Protein AF-A0A2S9FLL3-F1 (afdb_monomer_lite)

Sequence (156 aa):
ALAMVWFWIPLAILVIGISSIPSVIGFLLAGVVFVYLMRGVDHVERVRSEAVFGMGIGVPPRRLSHYTGFQRWAHQLWLDLSSARFWKSVGHHYLRMVYDALVTGLALALLVFAFLAPAAAIAIGNSDPEAGLSFVPAPLAWVLAVAALAAAVALV

pLDDT: mean 94.03, std 5.33, range [60.53, 98.31]

Foldseek 3Di:
DVLVVLLVPLVVLVVQLVVCVVVVVSVVVSLVVSLVSLVVQLVVVVVVCCVVPVPPDDDDDADADPDDDPVRVVVSSVSLVPDPVSVVSVVVSNVVSVVVVVLLVLLVVLQCQLPVQLVVLVDQVPDDVVVVDDDDHNVVSNVSSVVSNVSSVVSD

Structure (mmCIF, N/CA/C/O backbone):
data_AF-A0A2S9FLL3-F1
#
_entry.id   AF-A0A2S9FLL3-F1
#
loop_
_atom_site.group_PDB
_atom_site.id
_atom_site.type_symbol
_atom_site.label_atom_id
_atom_site.label_alt_id
_atom_site.label_comp_id
_atom_site.label_asym_id
_atom_site.label_entity_id
_atom_site.label_seq_id
_atom_site.pdbx_PDB_ins_code
_atom_site.Cartn_x
_atom_site.Cartn_y
_atom_site.Cartn_z
_atom_site.occupancy
_atom_site.B_iso_or_equiv
_atom_site.auth_seq_id
_atom_site.auth_comp_id
_atom_site.auth_asym_id
_atom_site.auth_atom_id
_atom_site.pdbx_PDB_model_num
ATOM 1 N N . ALA A 1 1 ? -2.158 0.393 -8.327 1.00 60.53 1 ALA A N 1
ATOM 2 C CA . ALA A 1 1 ? -3.236 1.278 -7.823 1.00 60.53 1 ALA A CA 1
ATOM 3 C C . ALA A 1 1 ? -3.795 0.814 -6.475 1.00 60.53 1 ALA A C 1
ATOM 5 O O . ALA A 1 1 ? -3.783 1.604 -5.541 1.00 60.53 1 ALA A O 1
ATOM 6 N N . LEU A 1 2 ? -4.226 -0.449 -6.337 1.00 71.38 2 LEU A N 1
ATOM 7 C CA . LEU A 1 2 ? -4.855 -0.944 -5.102 1.00 71.38 2 LEU A CA 1
ATOM 8 C C . LEU A 1 2 ? -3.971 -0.779 -3.851 1.00 71.38 2 LEU A C 1
ATOM 10 O O . LEU A 1 2 ? -4.435 -0.225 -2.863 1.00 71.38 2 LEU A O 1
ATOM 14 N N . ALA A 1 3 ? -2.697 -1.185 -3.915 1.00 74.19 3 ALA A N 1
ATOM 15 C CA . ALA A 1 3 ? -1.778 -1.073 -2.778 1.00 74.19 3 ALA A CA 1
ATOM 16 C C . ALA A 1 3 ? -1.589 0.378 -2.305 1.00 74.19 3 ALA A C 1
ATOM 18 O O . ALA A 1 3 ? -1.588 0.653 -1.113 1.00 74.19 3 ALA A O 1
ATOM 19 N N . MET A 1 4 ? -1.519 1.324 -3.246 1.00 78.56 4 MET A N 1
ATOM 20 C CA . MET A 1 4 ? -1.397 2.751 -2.943 1.00 78.56 4 MET A CA 1
ATOM 21 C C . MET A 1 4 ? -2.641 3.275 -2.213 1.00 78.56 4 MET A C 1
ATOM 23 O O . MET A 1 4 ? -2.528 3.942 -1.191 1.00 78.56 4 MET A O 1
ATOM 27 N N . VAL A 1 5 ? -3.838 2.934 -2.695 1.00 86.06 5 VAL A N 1
ATOM 28 C CA . VAL A 1 5 ? -5.101 3.353 -2.066 1.00 86.06 5 VAL A CA 1
ATOM 29 C C . VAL A 1 5 ? -5.217 2.794 -0.646 1.00 86.06 5 VAL A C 1
ATOM 31 O O . VAL A 1 5 ? -5.507 3.536 0.293 1.00 86.06 5 VAL A O 1
ATOM 34 N N . TRP A 1 6 ? -4.939 1.501 -0.473 1.00 89.94 6 TRP A N 1
ATOM 35 C CA . TRP A 1 6 ? -5.048 0.835 0.824 1.00 89.94 6 TRP A CA 1
ATOM 36 C C . TRP A 1 6 ? -3.918 1.182 1.793 1.00 89.94 6 TRP A C 1
ATOM 38 O O . TRP A 1 6 ? -4.134 1.100 2.993 1.00 89.94 6 TRP A O 1
ATOM 48 N N . PHE A 1 7 ? -2.770 1.658 1.309 1.00 93.00 7 PHE A N 1
ATOM 49 C CA . PHE A 1 7 ? -1.749 2.283 2.150 1.00 93.00 7 PHE A CA 1
ATOM 50 C C . PHE A 1 7 ? -2.232 3.629 2.712 1.00 93.00 7 PHE A C 1
ATOM 52 O O . PHE A 1 7 ? -2.113 3.891 3.909 1.00 93.00 7 PHE A O 1
ATOM 59 N N . TRP A 1 8 ? -2.796 4.490 1.857 1.00 95.50 8 TRP A N 1
ATOM 60 C CA . TRP A 1 8 ? -3.134 5.861 2.246 1.00 95.50 8 TRP A CA 1
ATOM 61 C C . TRP A 1 8 ? -4.408 5.981 3.073 1.00 95.50 8 TRP A C 1
ATOM 63 O O . TRP A 1 8 ? -4.450 6.838 3.950 1.00 95.50 8 TRP A O 1
ATOM 73 N N . ILE A 1 9 ? -5.437 5.159 2.841 1.00 95.88 9 ILE A N 1
ATOM 74 C CA . ILE A 1 9 ? -6.708 5.286 3.579 1.00 95.88 9 ILE A CA 1
ATOM 75 C C . ILE A 1 9 ? -6.507 5.129 5.102 1.00 95.88 9 ILE A C 1
ATOM 77 O O . ILE A 1 9 ? -6.887 6.046 5.838 1.00 95.88 9 ILE A O 1
ATOM 81 N N . PRO A 1 10 ? -5.896 4.041 5.621 1.00 96.31 10 PRO A N 1
ATOM 82 C CA . PRO A 1 10 ? -5.675 3.899 7.056 1.00 96.31 10 PRO A CA 1
ATOM 83 C C . PRO A 1 10 ? -4.724 4.967 7.604 1.00 96.31 10 PRO A C 1
ATOM 85 O O . PRO A 1 10 ? -4.931 5.444 8.720 1.00 96.31 10 PRO A O 1
ATOM 88 N N . LEU A 1 11 ? -3.710 5.365 6.826 1.00 97.31 11 LEU A N 1
ATOM 89 C CA . LEU A 1 11 ? -2.742 6.382 7.235 1.00 97.31 11 LEU A CA 1
ATOM 90 C C . LEU A 1 11 ? -3.412 7.746 7.390 1.00 97.31 11 LEU A C 1
ATOM 92 O O . LEU A 1 11 ? -3.226 8.411 8.405 1.00 97.31 11 LEU A O 1
ATOM 96 N N . ALA A 1 12 ? -4.237 8.135 6.419 1.00 97.69 12 ALA A N 1
ATOM 97 C CA . ALA A 1 12 ? -4.992 9.377 6.453 1.00 97.69 12 ALA A CA 1
ATOM 98 C C . ALA A 1 12 ? -5.940 9.408 7.655 1.00 97.69 12 ALA A C 1
ATOM 100 O O . ALA A 1 12 ? -5.970 10.403 8.370 1.00 97.69 12 ALA A O 1
ATOM 101 N N . ILE A 1 13 ? -6.658 8.314 7.935 1.00 97.81 13 ILE A N 1
ATOM 102 C CA . ILE A 1 13 ? -7.543 8.232 9.109 1.00 97.81 13 ILE A CA 1
ATOM 103 C C . ILE A 1 13 ? -6.742 8.368 10.409 1.00 97.81 13 ILE A C 1
ATOM 105 O O . ILE A 1 13 ? -7.175 9.081 11.313 1.00 97.81 13 ILE A O 1
ATOM 109 N N . LEU A 1 14 ? -5.575 7.723 10.507 1.00 97.06 14 LEU A N 1
ATOM 110 C CA . LEU A 1 14 ? -4.710 7.830 11.682 1.00 97.06 14 LEU A CA 1
ATOM 111 C C . LEU A 1 14 ? -4.215 9.268 11.887 1.00 97.06 14 LEU A C 1
ATOM 113 O O . LEU A 1 14 ? -4.317 9.796 12.994 1.00 97.06 14 LEU A O 1
ATOM 117 N N . VAL A 1 15 ? -3.727 9.909 10.821 1.00 98.12 15 VAL A N 1
ATOM 118 C CA . VAL A 1 15 ? -3.267 11.306 10.845 1.00 98.12 15 VAL A CA 1
ATOM 119 C C . VAL A 1 15 ? -4.414 12.236 11.230 1.00 98.12 15 VAL A C 1
ATOM 121 O O . VAL A 1 15 ? -4.270 13.002 12.176 1.00 98.12 15 VAL A O 1
ATOM 124 N N . ILE A 1 16 ? -5.574 12.119 10.575 1.00 97.75 16 ILE A N 1
ATOM 125 C CA . ILE A 1 16 ? -6.778 12.900 10.895 1.00 97.75 16 ILE A CA 1
ATOM 126 C C . ILE A 1 16 ? -7.174 12.702 12.357 1.00 97.75 16 ILE A C 1
ATOM 128 O O . ILE A 1 16 ? -7.476 13.680 13.038 1.00 97.75 16 ILE A O 1
ATOM 132 N N . GLY A 1 17 ? -7.149 11.464 12.856 1.00 96.69 17 GLY A N 1
ATOM 133 C CA . GLY A 1 17 ? -7.441 11.154 14.250 1.00 96.69 17 GLY A CA 1
ATOM 134 C C . GLY A 1 17 ? -6.513 11.903 15.199 1.00 96.69 17 GLY A C 1
ATOM 135 O O . GLY A 1 17 ? -6.995 12.662 16.038 1.00 96.69 17 GLY A O 1
ATOM 136 N N . ILE A 1 18 ? -5.197 11.760 15.022 1.00 97.44 18 ILE A N 1
ATOM 137 C CA . ILE A 1 18 ? -4.187 12.439 15.849 1.00 97.44 18 ILE A CA 1
ATOM 138 C C . ILE A 1 18 ? -4.344 13.964 15.768 1.00 97.44 18 ILE A C 1
ATOM 140 O O . ILE A 1 18 ? -4.359 14.641 16.795 1.00 97.44 18 ILE A O 1
ATOM 144 N N . SER A 1 19 ? -4.528 14.518 14.570 1.00 97.94 19 SER A N 1
ATOM 145 C CA . SER A 1 19 ? -4.738 15.958 14.382 1.00 97.94 19 SER A CA 1
ATOM 146 C C . SER A 1 19 ? -6.041 16.463 15.012 1.00 97.94 19 SER A C 1
ATOM 148 O O . SER A 1 19 ? -6.126 17.628 15.391 1.00 97.94 19 SER A O 1
ATOM 150 N N . SER A 1 20 ? -7.044 15.597 15.170 1.00 97.25 20 SER A N 1
ATOM 151 C CA . SER A 1 20 ? -8.362 15.937 15.722 1.00 97.25 20 SER A CA 1
ATOM 152 C C . SER A 1 20 ? -8.476 15.720 17.235 1.00 97.25 20 SER A C 1
ATOM 154 O O . SER A 1 20 ? -9.581 15.827 17.773 1.00 97.25 20 SER A O 1
ATOM 156 N N . ILE A 1 21 ? -7.371 15.450 17.946 1.00 96.44 21 ILE A N 1
ATOM 157 C CA . ILE A 1 21 ? -7.355 15.333 19.418 1.00 96.44 21 ILE A CA 1
ATOM 158 C C . ILE A 1 21 ? -8.040 16.529 20.109 1.00 96.44 21 ILE A C 1
ATOM 160 O O . ILE A 1 21 ? -8.880 16.277 20.976 1.00 96.44 21 ILE A O 1
ATOM 164 N N . PRO A 1 22 ? -7.812 17.803 19.712 1.00 97.88 22 PRO A N 1
ATOM 165 C CA . PRO A 1 22 ? -8.484 18.944 20.342 1.00 97.88 22 PRO A CA 1
ATOM 166 C C . PRO A 1 22 ? -10.016 18.917 20.229 1.00 97.88 22 PRO A C 1
ATOM 168 O O . PRO A 1 22 ? -10.705 19.456 21.088 1.00 97.88 22 PRO A O 1
ATOM 171 N N . SER A 1 23 ? -10.564 18.279 19.188 1.00 97.38 23 SER A N 1
ATOM 172 C CA . SER A 1 23 ? -12.014 18.168 18.979 1.00 97.38 23 SER A CA 1
ATOM 173 C C . SER A 1 23 ? -12.673 17.145 19.908 1.00 97.38 23 SER A C 1
ATOM 175 O O . SER A 1 23 ? -13.886 17.219 20.107 1.00 97.38 23 SER A O 1
ATOM 177 N N . VAL A 1 24 ? -11.909 16.193 20.460 1.00 96.50 24 VAL A N 1
ATOM 178 C CA . VAL A 1 24 ? -12.380 14.996 21.181 1.00 96.50 24 VAL A CA 1
ATOM 179 C C . VAL A 1 24 ? -13.274 14.094 20.320 1.00 96.50 24 VAL A C 1
ATOM 181 O O . VAL A 1 24 ? -12.902 12.958 20.041 1.00 96.50 24 VAL A O 1
ATOM 184 N N . ILE A 1 25 ? -14.419 14.584 19.841 1.00 96.94 25 ILE A N 1
ATOM 185 C CA . ILE A 1 25 ? -15.368 13.847 18.995 1.00 96.94 25 ILE A CA 1
ATOM 186 C C . ILE A 1 25 ? -14.696 13.388 17.697 1.00 96.94 25 ILE A C 1
ATOM 188 O O . ILE A 1 25 ? -14.803 12.213 17.348 1.00 96.94 25 ILE A O 1
ATOM 192 N N . GLY A 1 26 ? -13.965 14.275 17.011 1.00 96.06 26 GLY A N 1
ATOM 193 C CA . GLY A 1 26 ? -13.245 13.921 15.784 1.00 96.06 26 GLY A CA 1
ATOM 194 C C . GLY A 1 26 ? -12.218 12.807 16.009 1.00 96.06 26 GLY A C 1
ATOM 195 O O . GLY A 1 26 ? -12.184 11.835 15.255 1.00 96.06 26 GLY A O 1
ATOM 196 N N . PHE A 1 27 ? -11.446 12.896 17.096 1.00 97.19 27 PHE A N 1
ATOM 197 C CA . PHE A 1 27 ? -10.496 11.856 17.497 1.00 97.19 27 PHE A CA 1
ATOM 198 C C . PHE A 1 27 ? -11.183 10.516 17.791 1.00 97.19 27 PHE A C 1
ATOM 200 O O . PHE A 1 27 ? -10.747 9.481 17.287 1.00 97.19 27 PHE A O 1
ATOM 207 N N . LEU A 1 28 ? -12.278 10.524 18.558 1.00 97.25 28 LEU A N 1
ATOM 208 C CA . LEU A 1 28 ? -13.014 9.305 18.898 1.00 97.25 28 LEU A CA 1
ATOM 209 C C . LEU A 1 28 ? -13.616 8.638 17.655 1.00 97.25 28 LEU A C 1
ATOM 211 O O . LEU A 1 28 ? -13.475 7.426 17.489 1.00 97.25 28 LEU A O 1
ATOM 215 N N . LEU A 1 29 ? -14.240 9.410 16.760 1.00 98.00 29 LEU A N 1
ATOM 216 C CA . LEU A 1 29 ? -14.808 8.885 15.516 1.00 98.00 29 LEU A CA 1
ATOM 217 C C . LEU A 1 29 ? -13.724 8.298 14.608 1.00 98.00 29 LEU A C 1
ATOM 219 O O . LEU A 1 29 ? -13.859 7.157 14.162 1.00 98.00 29 LEU A O 1
ATOM 223 N N . ALA A 1 30 ? -12.630 9.029 14.384 1.00 97.75 30 ALA A N 1
ATOM 224 C CA . ALA A 1 30 ? -11.503 8.538 13.595 1.00 97.75 30 ALA A CA 1
ATOM 225 C C . ALA A 1 30 ? -10.897 7.265 14.206 1.00 97.75 30 ALA A C 1
ATOM 227 O O . ALA A 1 30 ? -10.628 6.309 13.483 1.00 97.75 30 ALA A O 1
ATOM 228 N N . GLY A 1 31 ? -10.755 7.209 15.535 1.00 97.38 31 GLY A N 1
ATOM 229 C CA . GLY A 1 31 ? -10.269 6.029 16.249 1.00 97.38 31 GLY A CA 1
ATOM 230 C C . GLY A 1 31 ? -11.170 4.806 16.065 1.00 97.38 31 GLY A C 1
ATOM 231 O O . GLY A 1 31 ? -10.676 3.718 15.763 1.00 97.38 31 GLY A O 1
ATOM 232 N N . VAL A 1 32 ? -12.492 4.970 16.178 1.00 98.25 32 VAL A N 1
ATOM 233 C CA . VAL A 1 32 ? -13.458 3.886 15.927 1.00 98.25 32 VAL A CA 1
ATOM 234 C C . VAL A 1 32 ? -13.336 3.384 14.489 1.00 98.25 32 VAL A C 1
ATOM 236 O O . VAL A 1 32 ? -13.185 2.178 14.274 1.00 98.25 32 VAL A O 1
ATOM 239 N N . VAL A 1 33 ? -13.352 4.295 13.511 1.00 98.31 33 VAL A N 1
ATOM 240 C CA . VAL A 1 33 ? -13.229 3.951 12.086 1.00 98.31 33 VAL A CA 1
ATOM 241 C C . VAL A 1 33 ? -11.912 3.226 11.817 1.00 98.31 33 VAL A C 1
ATOM 243 O O . VAL A 1 33 ? -11.923 2.170 11.188 1.00 98.31 33 VAL A O 1
ATOM 246 N N . PHE A 1 34 ? -10.798 3.730 12.349 1.00 98.00 34 PHE A N 1
ATOM 247 C CA . PHE A 1 34 ? -9.479 3.117 12.204 1.00 98.00 34 PHE A CA 1
ATOM 248 C C . PHE A 1 34 ? -9.448 1.684 12.746 1.00 98.00 34 PHE A C 1
ATOM 250 O O . PHE A 1 34 ? -8.989 0.769 12.062 1.00 98.00 34 PHE A O 1
ATOM 257 N N . VAL A 1 35 ? -9.981 1.457 13.951 1.00 97.75 35 VAL A N 1
ATOM 258 C CA . VAL A 1 35 ? -10.003 0.118 14.557 1.00 97.75 35 VAL A CA 1
ATOM 259 C C . VAL A 1 35 ? -10.821 -0.859 13.713 1.00 97.75 35 VAL A C 1
ATOM 261 O O . VAL A 1 35 ? -10.376 -1.986 13.483 1.00 97.75 35 VAL A O 1
ATOM 264 N N . TYR A 1 36 ? -12.000 -0.461 13.233 1.00 97.94 36 TYR A N 1
ATOM 265 C CA . TYR A 1 36 ? -12.824 -1.336 12.395 1.00 97.94 36 TYR A CA 1
ATOM 266 C C . TYR A 1 36 ? -12.210 -1.586 11.019 1.00 97.94 36 TYR A C 1
ATOM 268 O O . TYR A 1 36 ? -12.222 -2.730 10.562 1.00 97.94 36 TYR A O 1
ATOM 276 N N . LEU A 1 37 ? -11.624 -0.559 10.402 1.00 97.50 37 LEU A N 1
ATOM 277 C CA . LEU A 1 37 ? -10.903 -0.679 9.141 1.00 97.50 37 LEU A CA 1
ATOM 278 C C . LEU A 1 37 ? -9.777 -1.709 9.254 1.00 97.50 37 LEU A C 1
ATOM 280 O O . LEU A 1 37 ? -9.739 -2.664 8.481 1.00 97.50 37 LEU A O 1
ATOM 284 N N . MET A 1 38 ? -8.911 -1.571 10.259 1.00 97.12 38 MET A N 1
ATOM 285 C CA . MET A 1 38 ? -7.765 -2.467 10.421 1.00 97.12 38 MET A CA 1
ATOM 286 C C . MET A 1 38 ? -8.171 -3.892 10.808 1.00 97.12 38 MET A C 1
ATOM 288 O O . MET A 1 38 ? -7.527 -4.847 10.384 1.00 97.12 38 MET A O 1
ATOM 292 N N . ARG A 1 39 ? -9.285 -4.075 11.530 1.00 94.88 39 ARG A N 1
ATOM 293 C CA . ARG A 1 39 ? -9.872 -5.414 11.728 1.00 94.88 39 ARG A CA 1
ATOM 294 C C . ARG A 1 39 ? -10.404 -6.018 10.429 1.00 94.88 39 ARG A C 1
ATOM 296 O O . ARG A 1 39 ? -10.272 -7.223 10.230 1.00 94.88 39 ARG A O 1
ATOM 303 N N . GLY A 1 40 ? -11.026 -5.207 9.574 1.00 94.81 40 GLY A N 1
ATOM 304 C CA . GLY A 1 40 ? -11.490 -5.641 8.258 1.00 94.81 40 GLY A CA 1
ATOM 305 C C . GLY A 1 40 ? -10.324 -6.088 7.379 1.00 94.81 40 GLY A C 1
ATOM 306 O O . GLY A 1 40 ? -10.375 -7.170 6.800 1.00 94.81 40 GLY A O 1
ATOM 307 N N . VAL A 1 41 ? -9.244 -5.302 7.361 1.00 94.44 41 VAL A N 1
ATOM 308 C CA . VAL A 1 41 ? -7.987 -5.645 6.682 1.00 94.44 41 VAL A CA 1
ATOM 309 C C . VAL A 1 41 ? -7.424 -6.975 7.194 1.00 94.44 41 VAL A C 1
ATOM 311 O O . VAL A 1 41 ? -7.213 -7.875 6.386 1.00 94.44 41 VAL A O 1
ATOM 314 N N . ASP A 1 42 ? -7.267 -7.142 8.514 1.00 93.50 42 ASP A N 1
ATOM 315 C CA . ASP A 1 42 ? -6.787 -8.394 9.133 1.00 93.50 42 ASP A CA 1
ATOM 316 C C . ASP A 1 42 ? -7.620 -9.603 8.685 1.00 93.50 42 ASP A C 1
ATOM 318 O O . ASP A 1 42 ? -7.096 -10.656 8.317 1.00 93.50 42 ASP A O 1
ATOM 322 N N . HIS A 1 43 ? -8.944 -9.437 8.675 1.00 92.19 43 HIS A N 1
ATOM 323 C CA . HIS A 1 43 ? -9.867 -10.484 8.269 1.00 92.19 43 HIS A CA 1
ATOM 324 C C . HIS A 1 43 ? -9.693 -10.864 6.794 1.00 92.19 43 HIS A C 1
ATOM 326 O O . HIS A 1 43 ? -9.527 -12.045 6.487 1.00 92.19 43 HIS A O 1
ATOM 332 N N . VAL A 1 44 ? -9.688 -9.881 5.891 1.00 92.19 44 VAL A N 1
ATOM 333 C CA . VAL A 1 44 ? -9.532 -10.109 4.446 1.00 92.19 44 VAL A CA 1
ATOM 334 C C . VAL A 1 44 ? -8.170 -10.724 4.131 1.00 92.19 44 VAL A C 1
ATOM 336 O O . VAL A 1 44 ? -8.088 -11.665 3.340 1.00 92.19 44 VAL A O 1
ATOM 339 N N . GLU A 1 45 ? -7.096 -10.239 4.756 1.00 90.44 45 GLU A N 1
ATOM 340 C CA . GLU A 1 45 ? -5.753 -10.781 4.544 1.00 90.44 45 GLU A CA 1
ATOM 341 C C . GLU A 1 45 ? -5.647 -12.230 5.005 1.00 90.44 45 GLU A C 1
ATOM 343 O O . GLU A 1 45 ? -5.057 -13.051 4.296 1.00 90.44 45 GLU A O 1
ATOM 348 N N . ARG A 1 46 ? -6.280 -12.576 6.128 1.00 89.94 46 ARG A N 1
ATOM 349 C CA . ARG A 1 46 ? -6.318 -13.953 6.615 1.00 89.94 46 ARG A CA 1
ATOM 350 C C . ARG A 1 46 ? -7.151 -14.859 5.715 1.00 89.94 46 ARG A C 1
ATOM 352 O O . ARG A 1 46 ? -6.670 -15.931 5.370 1.00 89.94 46 ARG A O 1
ATOM 359 N N . VAL A 1 47 ? -8.349 -14.439 5.300 1.00 91.44 47 VAL A N 1
ATOM 360 C CA . VAL A 1 47 ? -9.198 -15.224 4.383 1.00 91.44 47 VAL A CA 1
ATOM 361 C C . VAL A 1 47 ? -8.478 -15.475 3.064 1.00 91.44 47 VAL A C 1
ATOM 363 O O . VAL A 1 47 ? -8.465 -16.603 2.583 1.00 91.44 47 VAL A O 1
ATOM 366 N N . ARG A 1 48 ? -7.820 -14.454 2.503 1.00 88.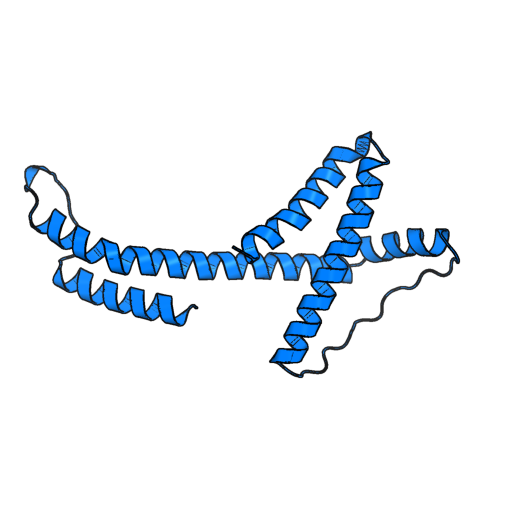25 48 ARG A N 1
ATOM 367 C CA . ARG A 1 48 ? -7.045 -14.622 1.270 1.00 88.25 48 ARG A CA 1
ATOM 368 C C . ARG A 1 48 ? -5.868 -15.573 1.475 1.00 88.25 48 ARG A C 1
ATOM 370 O O . ARG A 1 48 ? -5.626 -16.421 0.629 1.00 88.25 48 ARG A O 1
ATOM 377 N N . SER A 1 49 ? -5.145 -15.438 2.584 1.00 88.25 49 SER A N 1
ATOM 378 C CA . SER A 1 49 ? -4.018 -16.327 2.894 1.00 88.25 49 SER A CA 1
ATOM 379 C C . SER A 1 49 ? -4.482 -17.773 3.060 1.00 88.25 49 SER A C 1
ATOM 381 O O . SER A 1 49 ? -3.854 -18.681 2.533 1.00 88.25 49 SER A O 1
ATOM 383 N N . GLU A 1 50 ? -5.614 -17.990 3.723 1.00 90.81 50 GLU A N 1
ATOM 384 C CA . GLU A 1 50 ? -6.202 -19.318 3.877 1.00 90.81 50 GLU A CA 1
ATOM 385 C C . GLU A 1 50 ? -6.664 -19.895 2.533 1.00 90.81 50 GLU A C 1
ATOM 387 O O . GLU A 1 50 ? -6.380 -21.048 2.239 1.00 90.81 50 GLU A O 1
ATOM 392 N N . ALA A 1 51 ? -7.297 -19.086 1.679 1.00 91.50 51 ALA A N 1
ATOM 393 C CA . ALA A 1 51 ? -7.736 -19.520 0.353 1.00 91.50 51 ALA A CA 1
ATOM 394 C C . ALA A 1 51 ? -6.570 -19.922 -0.569 1.00 91.50 51 ALA A C 1
ATOM 396 O O . ALA A 1 51 ? -6.748 -20.769 -1.438 1.00 91.50 51 ALA A O 1
ATOM 397 N N . VAL A 1 52 ? -5.392 -19.315 -0.391 1.00 91.06 52 VAL A N 1
ATOM 398 C CA . VAL A 1 52 ? -4.197 -19.612 -1.197 1.00 91.06 52 VAL A CA 1
ATOM 399 C C . VAL A 1 52 ? -3.395 -20.778 -0.620 1.00 91.06 52 VAL A C 1
ATOM 401 O O . VAL A 1 52 ? -2.933 -21.628 -1.374 1.00 91.06 52 VAL A O 1
ATOM 404 N N . PHE A 1 53 ? -3.203 -20.817 0.700 1.00 89.12 53 PHE A N 1
ATOM 405 C CA . PHE A 1 53 ? -2.249 -21.731 1.331 1.00 89.12 53 PHE A CA 1
ATOM 406 C C . PHE A 1 53 ? -2.893 -22.883 2.120 1.00 89.12 53 PHE A C 1
ATOM 408 O O . PHE A 1 53 ? -2.207 -23.860 2.401 1.00 89.12 53 PHE A O 1
ATOM 415 N N . GLY A 1 54 ? -4.172 -22.788 2.506 1.00 90.31 54 GLY A N 1
ATOM 416 C CA . GLY A 1 54 ? -4.907 -23.856 3.204 1.00 90.31 54 GLY A CA 1
ATOM 417 C C . GLY A 1 54 ? -4.297 -24.310 4.538 1.00 90.31 54 GLY A C 1
ATOM 418 O O . GLY A 1 54 ? -4.410 -25.477 4.904 1.00 90.31 54 GLY A O 1
ATOM 419 N N . MET A 1 55 ? -3.584 -23.422 5.239 1.00 86.69 55 MET A N 1
ATOM 420 C CA . MET A 1 55 ? -2.753 -23.773 6.400 1.00 86.69 55 MET A CA 1
ATOM 421 C C . MET A 1 55 ? -3.516 -23.840 7.731 1.00 86.69 55 MET A C 1
ATOM 423 O O . MET A 1 55 ? -2.903 -24.114 8.764 1.00 86.69 55 MET A O 1
ATOM 427 N N . GLY A 1 56 ? -4.819 -23.551 7.755 1.00 86.06 56 GLY A N 1
ATOM 428 C CA . GLY A 1 56 ? -5.604 -23.500 8.985 1.00 86.06 56 GLY A CA 1
ATOM 429 C C . GLY A 1 56 ? -5.073 -22.451 9.962 1.00 86.06 56 GLY A C 1
ATOM 430 O O . GLY A 1 56 ? -4.886 -22.741 11.146 1.00 86.06 56 GLY A O 1
ATOM 431 N N . ILE A 1 57 ? -4.793 -21.233 9.481 1.00 80.56 57 ILE A N 1
ATOM 432 C CA . ILE A 1 57 ? -4.090 -20.203 10.26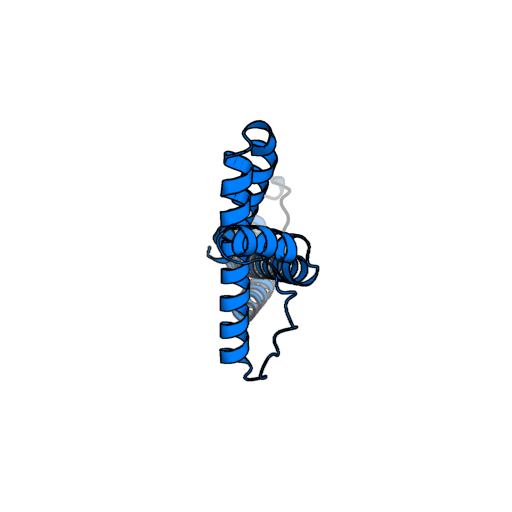0 1.00 80.56 57 ILE A CA 1
ATOM 433 C C . ILE A 1 57 ? -4.895 -19.871 11.526 1.00 80.56 57 ILE A C 1
ATOM 435 O O . ILE A 1 57 ? -5.953 -19.229 11.466 1.00 80.56 57 ILE A O 1
ATOM 439 N N . GLY A 1 58 ? -4.382 -20.293 12.684 1.00 82.12 58 GLY A N 1
ATOM 440 C CA . GLY A 1 58 ? -5.012 -20.087 13.986 1.00 82.12 58 GLY A CA 1
ATOM 441 C C . GLY A 1 58 ? -5.137 -18.608 14.361 1.00 82.12 58 GLY A C 1
ATOM 442 O O . GLY A 1 58 ? -4.261 -17.794 14.067 1.00 82.12 58 GLY A O 1
ATOM 443 N N . VAL A 1 59 ? -6.232 -18.246 15.036 1.00 83.31 59 VAL A N 1
ATOM 444 C CA . VAL A 1 59 ? -6.438 -16.888 15.560 1.00 83.31 59 VAL A CA 1
ATOM 445 C C . VAL A 1 59 ? -5.941 -16.828 16.997 1.00 83.31 59 VAL A C 1
ATOM 447 O O . VAL A 1 59 ? -6.523 -17.501 17.849 1.00 83.31 59 VAL A O 1
ATOM 450 N N . PRO A 1 60 ? -4.938 -15.992 17.317 1.00 83.62 60 PRO A N 1
ATOM 451 C CA . PRO A 1 60 ? -4.525 -15.812 18.699 1.00 83.62 60 PRO A CA 1
ATOM 452 C C . PRO A 1 60 ? -5.706 -15.318 19.547 1.00 83.62 60 PRO A C 1
ATOM 454 O O . PRO A 1 60 ? -6.428 -14.414 19.104 1.00 83.62 60 PRO A O 1
ATOM 457 N N . PRO A 1 61 ? -5.918 -15.858 20.756 1.00 87.19 61 PRO A N 1
ATOM 458 C CA . PRO A 1 61 ? -7.042 -15.468 21.594 1.00 87.19 61 PRO A CA 1
ATOM 459 C C . PRO A 1 61 ? -7.010 -13.963 21.881 1.00 87.19 61 PRO A C 1
ATOM 461 O O . PRO A 1 61 ? -5.961 -13.356 22.106 1.00 87.19 61 PRO A O 1
ATOM 464 N N . ARG A 1 62 ? -8.186 -13.340 21.829 1.00 90.62 62 ARG A N 1
ATOM 465 C CA . ARG A 1 62 ? -8.378 -11.907 22.072 1.00 90.62 62 ARG A CA 1
ATOM 466 C C . ARG A 1 62 ? -8.807 -11.701 23.518 1.00 90.62 62 ARG A C 1
ATOM 468 O O . ARG A 1 62 ? -9.629 -12.460 24.024 1.00 90.62 62 ARG A O 1
ATOM 475 N N . ARG A 1 63 ? -8.295 -10.656 24.173 1.00 93.12 63 ARG A N 1
ATOM 476 C CA . ARG A 1 63 ? -8.778 -10.267 25.506 1.00 93.12 63 ARG A CA 1
ATOM 477 C C . ARG A 1 63 ? -10.212 -9.765 25.385 1.00 93.12 63 ARG A C 1
ATOM 479 O O . ARG A 1 63 ? -10.484 -8.901 24.553 1.00 93.12 63 ARG A O 1
ATOM 486 N N . LEU A 1 64 ? -11.110 -10.296 26.206 1.00 95.81 64 LEU A N 1
ATOM 487 C CA . LEU A 1 64 ? -12.520 -9.924 26.195 1.00 95.81 64 LEU A CA 1
ATOM 488 C C . LEU A 1 64 ? -12.843 -9.020 27.382 1.00 95.81 64 LEU A C 1
ATOM 490 O O . LEU A 1 64 ? -12.417 -9.273 28.507 1.00 95.81 64 LEU A O 1
ATOM 494 N N . SER A 1 65 ? -13.609 -7.963 27.125 1.00 96.94 65 SER A N 1
ATOM 495 C CA . SER A 1 65 ? -14.137 -7.092 28.174 1.00 96.94 65 SER A CA 1
ATOM 496 C C . SER A 1 65 ? -15.164 -7.828 29.044 1.00 96.94 65 SER A C 1
ATOM 498 O O . SER A 1 65 ? -16.060 -8.479 28.507 1.00 96.94 65 SER A O 1
ATOM 500 N N . HIS A 1 66 ? -15.072 -7.644 30.367 1.00 96.81 66 HIS A N 1
ATOM 501 C CA . HIS A 1 66 ? -16.025 -8.160 31.361 1.00 96.81 66 HIS A CA 1
ATOM 502 C C . HIS A 1 66 ? -17.304 -7.312 31.487 1.00 96.81 66 HIS A C 1
ATOM 504 O O . HIS A 1 66 ? -18.317 -7.806 31.969 1.00 96.81 66 HIS A O 1
ATOM 510 N N . TYR A 1 67 ? -17.280 -6.047 31.045 1.00 97.62 67 TYR A N 1
ATOM 511 C CA . TYR A 1 67 ? -18.468 -5.184 31.012 1.00 97.62 67 TYR A CA 1
ATOM 512 C C . TYR A 1 67 ? -19.546 -5.692 30.038 1.00 97.62 67 TYR A C 1
ATOM 514 O O . TYR A 1 67 ? -19.284 -6.553 29.197 1.00 97.62 67 TYR A O 1
ATOM 522 N N . THR A 1 68 ? -20.742 -5.097 30.087 1.00 97.12 68 THR A N 1
ATOM 523 C CA . THR A 1 68 ? -21.874 -5.367 29.177 1.00 97.12 68 THR A CA 1
ATOM 524 C C . THR A 1 68 ? -22.300 -4.106 28.399 1.00 97.12 68 THR A C 1
ATOM 526 O O . THR A 1 68 ? -21.796 -3.008 28.641 1.00 97.12 68 THR A O 1
ATOM 529 N N . GLY A 1 69 ? -23.166 -4.261 27.389 1.00 96.69 69 GLY A N 1
ATOM 530 C CA . GLY A 1 69 ? -23.736 -3.144 26.619 1.00 96.69 69 GLY A CA 1
ATOM 531 C C . GLY A 1 69 ? -22.711 -2.247 25.905 1.00 96.69 69 GLY A C 1
ATOM 532 O O . GLY A 1 69 ? -21.689 -2.715 25.398 1.00 96.69 69 GLY A O 1
ATOM 533 N N . PHE A 1 70 ? -22.988 -0.940 25.866 1.00 97.25 70 PHE A N 1
ATOM 534 C CA . PHE A 1 70 ? -22.121 0.056 25.224 1.00 97.25 70 PHE A CA 1
ATOM 535 C C . PHE A 1 70 ? -20.753 0.183 25.910 1.00 97.25 70 PHE A C 1
ATOM 537 O O . PHE A 1 70 ? -19.728 0.309 25.241 1.00 97.25 70 PHE A O 1
ATOM 544 N N . GLN A 1 71 ? -20.709 0.060 27.240 1.00 97.38 71 GLN A N 1
ATOM 545 C CA . GLN A 1 71 ? -19.456 0.075 27.994 1.00 97.38 71 GLN A CA 1
ATOM 546 C C . GLN A 1 71 ? -18.545 -1.087 27.582 1.00 97.38 71 GLN A C 1
ATOM 548 O O . GLN A 1 71 ? -17.345 -0.888 27.393 1.00 97.38 71 GLN A O 1
ATOM 553 N N . ARG A 1 72 ? -19.110 -2.288 27.368 1.00 97.50 72 ARG A N 1
ATOM 554 C CA . ARG A 1 72 ? -18.363 -3.427 26.810 1.00 97.50 72 ARG A CA 1
ATOM 555 C C . ARG A 1 72 ? -17.759 -3.089 25.466 1.00 97.50 72 ARG A C 1
ATOM 557 O O . ARG A 1 72 ? -16.599 -3.405 25.243 1.00 97.50 72 ARG A O 1
ATOM 564 N N . TRP A 1 73 ? -18.545 -2.492 24.575 1.00 97.62 73 TRP A N 1
ATOM 565 C CA . TRP A 1 73 ? -18.091 -2.139 23.236 1.00 97.62 73 TRP A CA 1
ATOM 566 C C . TRP A 1 73 ? -16.921 -1.149 23.285 1.00 97.62 73 TRP A C 1
ATOM 568 O O . TRP A 1 73 ? -15.871 -1.427 22.703 1.00 97.62 73 TRP A O 1
ATOM 578 N N . ALA A 1 74 ? -17.059 -0.062 24.047 1.00 97.56 74 ALA A N 1
ATOM 579 C CA . ALA A 1 74 ? -16.020 0.954 24.185 1.00 97.56 74 ALA A CA 1
ATOM 580 C C . ALA A 1 74 ? -14.747 0.388 24.839 1.00 97.56 74 ALA A C 1
ATOM 582 O O . ALA A 1 74 ? -13.647 0.536 24.305 1.00 97.56 74 ALA A O 1
ATOM 583 N N . HIS A 1 75 ? -14.890 -0.340 25.950 1.00 97.81 75 HIS A N 1
ATOM 584 C CA . HIS A 1 75 ? -13.756 -0.975 26.619 1.00 97.81 75 HIS A CA 1
ATOM 585 C C . HIS A 1 75 ? -13.093 -2.040 25.736 1.00 97.81 75 HIS A C 1
ATOM 587 O O . HIS A 1 75 ? -11.875 -2.186 25.738 1.00 97.81 75 HIS A O 1
ATOM 593 N N . GLN A 1 76 ? -13.867 -2.758 24.922 1.00 97.88 76 GLN A N 1
ATOM 594 C CA . GLN A 1 76 ? -13.315 -3.726 23.987 1.00 97.88 76 GLN A CA 1
ATOM 595 C C . GLN A 1 76 ? -12.495 -3.053 22.877 1.00 97.88 76 GLN A C 1
ATOM 597 O O . GLN A 1 76 ? -11.432 -3.566 22.537 1.00 97.88 76 GLN A O 1
ATOM 602 N N . LEU A 1 77 ? -12.953 -1.923 22.326 1.00 97.25 77 LEU A N 1
ATOM 603 C CA . LEU A 1 77 ? -12.161 -1.136 21.371 1.00 97.25 77 LEU A CA 1
ATOM 604 C C . LEU A 1 77 ? -10.830 -0.697 21.987 1.00 97.25 77 LEU A C 1
ATOM 606 O O . LEU A 1 77 ? -9.791 -0.852 21.346 1.00 97.25 77 LEU A O 1
ATOM 610 N N . TRP A 1 78 ? -10.859 -0.236 23.239 1.00 97.00 78 TRP A N 1
ATOM 611 C CA . TRP A 1 78 ? -9.654 0.117 23.986 1.00 97.00 78 TRP A CA 1
ATOM 612 C C . TRP A 1 78 ? -8.696 -1.073 24.137 1.00 97.00 78 TRP A C 1
ATOM 614 O O . TRP A 1 78 ? -7.525 -0.969 23.777 1.00 97.00 78 TRP A O 1
ATOM 624 N N . LEU A 1 79 ? -9.197 -2.234 24.577 1.00 97.19 79 LEU A N 1
ATOM 625 C CA . LEU A 1 79 ? -8.385 -3.447 24.733 1.00 97.19 79 LEU A CA 1
ATOM 626 C C . LEU A 1 79 ? -7.690 -3.875 23.437 1.00 97.19 79 LEU A C 1
ATOM 628 O O . LEU A 1 79 ? -6.565 -4.372 23.490 1.00 97.19 79 LEU A O 1
ATOM 632 N N . ASP A 1 80 ? -8.340 -3.703 22.287 1.00 95.69 80 ASP A N 1
ATOM 633 C CA . ASP A 1 80 ? -7.730 -4.068 21.009 1.00 95.69 80 ASP A CA 1
ATOM 634 C C . ASP A 1 80 ? -6.717 -3.046 20.540 1.00 95.69 80 ASP A C 1
ATOM 636 O O . ASP A 1 80 ? -5.629 -3.444 20.127 1.00 95.69 80 ASP A O 1
ATOM 640 N N . LEU A 1 81 ? -7.044 -1.756 20.642 1.00 96.00 81 LEU A N 1
ATOM 641 C CA . LEU A 1 81 ? -6.128 -0.680 20.284 1.00 96.00 81 LEU A CA 1
ATOM 642 C C . LEU A 1 81 ? -4.843 -0.747 21.122 1.00 96.00 81 LEU A C 1
ATOM 644 O O . LEU A 1 81 ? -3.761 -0.494 20.607 1.00 96.00 81 LEU A O 1
ATOM 648 N N . SER A 1 82 ? -4.930 -1.156 22.389 1.00 96.38 82 SER A N 1
ATOM 649 C CA . SER A 1 82 ? -3.764 -1.363 23.257 1.00 96.38 82 SER A CA 1
ATOM 650 C C . SER A 1 82 ? -3.089 -2.734 23.087 1.00 96.38 82 SER A C 1
ATOM 652 O O . SER A 1 82 ? -2.157 -3.057 23.825 1.00 96.38 82 SER A O 1
ATOM 654 N N . SER A 1 83 ? -3.542 -3.584 22.159 1.00 95.44 83 SER A N 1
ATOM 655 C CA . SER A 1 83 ? -3.003 -4.938 21.995 1.00 95.44 83 SER A CA 1
ATOM 656 C C . SER A 1 83 ? -1.859 -5.000 20.981 1.00 95.44 83 SER A C 1
ATOM 658 O O . SER A 1 83 ? -1.951 -4.483 19.868 1.00 95.44 83 SER A O 1
ATOM 660 N N . ALA A 1 84 ? -0.806 -5.753 21.314 1.00 94.00 84 ALA A N 1
ATOM 661 C CA . ALA A 1 84 ? 0.273 -6.055 20.371 1.00 94.00 84 ALA A CA 1
ATOM 662 C C . ALA A 1 84 ? -0.235 -6.792 19.118 1.00 94.00 84 ALA A C 1
ATOM 664 O O . ALA A 1 84 ? 0.299 -6.609 18.030 1.00 94.00 84 ALA A O 1
ATOM 665 N N . ARG A 1 85 ? -1.297 -7.602 19.254 1.00 92.38 85 ARG A N 1
ATOM 666 C CA . ARG A 1 85 ? -1.929 -8.306 18.131 1.00 92.38 85 ARG A CA 1
ATOM 667 C C . ARG A 1 85 ? -2.454 -7.328 17.077 1.00 92.38 85 ARG A C 1
ATOM 669 O O . ARG A 1 85 ? -2.219 -7.549 15.893 1.00 92.38 85 ARG A O 1
ATOM 676 N N . PHE A 1 86 ? -3.150 -6.274 17.501 1.00 94.56 86 PHE A N 1
ATOM 677 C CA . PHE A 1 86 ? -3.686 -5.263 16.592 1.00 94.56 86 PHE A CA 1
ATOM 678 C C . PHE A 1 86 ? -2.559 -4.539 15.851 1.00 94.56 86 PHE A C 1
ATOM 680 O O . PHE A 1 86 ? -2.548 -4.525 14.624 1.00 94.56 86 PHE A O 1
ATOM 687 N N . TRP A 1 87 ? -1.548 -4.044 16.570 1.00 96.00 87 TRP A N 1
ATOM 688 C CA . TRP A 1 87 ? -0.417 -3.347 15.946 1.00 96.00 87 TRP A CA 1
ATOM 689 C C . TRP A 1 87 ? 0.461 -4.248 15.079 1.00 96.00 87 TRP A C 1
ATOM 691 O O . TRP A 1 87 ? 0.975 -3.791 14.061 1.00 96.00 87 TRP A O 1
ATOM 701 N N . LYS A 1 88 ? 0.578 -5.541 15.407 1.00 94.06 88 LYS A N 1
ATOM 702 C CA . LYS A 1 88 ? 1.199 -6.524 14.512 1.00 94.06 88 LYS A CA 1
ATOM 703 C C . LYS A 1 88 ? 0.452 -6.593 13.179 1.00 94.06 88 LYS A C 1
ATOM 705 O O . LYS A 1 88 ? 1.107 -6.574 12.142 1.00 94.06 88 LYS A O 1
ATOM 710 N N . SER A 1 89 ? -0.879 -6.673 13.209 1.00 93.25 89 SER A N 1
ATOM 711 C CA . SER A 1 89 ? -1.712 -6.705 11.998 1.00 93.25 89 SER A CA 1
ATOM 712 C C . SER A 1 89 ? -1.545 -5.424 11.175 1.00 93.25 89 SER A C 1
ATOM 714 O O . SER A 1 89 ? -1.256 -5.488 9.982 1.00 93.25 89 SER A O 1
ATOM 716 N N . VAL A 1 90 ? -1.571 -4.260 11.835 1.00 96.38 90 VAL A N 1
ATOM 717 C CA . VAL A 1 90 ? -1.284 -2.968 11.192 1.00 96.38 90 VAL A CA 1
ATOM 718 C C . VAL A 1 90 ? 0.090 -2.965 10.523 1.00 96.38 90 VAL A C 1
ATOM 720 O O . VAL A 1 90 ? 0.205 -2.609 9.353 1.00 96.38 90 VAL A O 1
ATOM 723 N N . GLY A 1 91 ? 1.128 -3.412 11.230 1.00 96.19 91 GLY A N 1
ATOM 724 C CA . GLY A 1 91 ? 2.479 -3.502 10.683 1.00 96.19 91 GLY A CA 1
ATOM 725 C C . GLY A 1 91 ? 2.583 -4.447 9.484 1.00 96.19 91 GLY A C 1
ATOM 726 O O . GLY A 1 91 ? 3.224 -4.095 8.499 1.00 96.19 91 GLY A O 1
ATOM 727 N N . HIS A 1 92 ? 1.925 -5.612 9.529 1.00 94.00 92 HIS A N 1
ATOM 728 C CA . HIS A 1 92 ? 1.911 -6.557 8.403 1.00 94.00 92 HIS A CA 1
ATOM 729 C C . HIS A 1 92 ? 1.236 -5.956 7.175 1.00 94.00 92 HIS A C 1
ATOM 731 O O . HIS A 1 92 ? 1.772 -6.081 6.074 1.00 94.00 92 HIS A O 1
ATOM 737 N N . HIS A 1 93 ? 0.117 -5.257 7.369 1.00 94.94 93 HIS A N 1
ATOM 738 C CA . HIS A 1 93 ? -0.564 -4.568 6.285 1.00 94.94 93 HIS A CA 1
ATOM 739 C C . HIS A 1 93 ? 0.364 -3.562 5.593 1.00 94.94 93 HIS A C 1
ATOM 741 O O . HIS A 1 93 ? 0.563 -3.635 4.381 1.00 94.94 93 HIS A O 1
ATOM 747 N N . TYR A 1 94 ? 1.003 -2.669 6.355 1.00 95.56 94 TYR A N 1
ATOM 748 C CA . TYR A 1 94 ? 1.907 -1.668 5.782 1.00 95.56 94 TYR A CA 1
ATOM 749 C C . TYR A 1 94 ? 3.158 -2.276 5.156 1.00 95.56 94 TYR A C 1
ATOM 751 O O . TYR A 1 94 ? 3.546 -1.858 4.068 1.00 95.56 94 TYR A O 1
ATOM 759 N N . LEU A 1 95 ? 3.766 -3.280 5.794 1.00 95.00 95 LEU A N 1
ATOM 760 C CA . LEU A 1 95 ? 4.921 -3.982 5.235 1.00 95.00 95 LEU A CA 1
ATOM 761 C C . LEU A 1 95 ? 4.577 -4.581 3.870 1.00 95.00 95 LEU A C 1
ATOM 763 O O . LEU A 1 95 ? 5.340 -4.441 2.916 1.00 95.00 95 LEU A O 1
ATOM 767 N N . ARG A 1 96 ? 3.399 -5.197 3.771 1.00 92.88 96 ARG A N 1
ATOM 768 C CA . ARG A 1 96 ? 2.916 -5.780 2.529 1.00 92.88 96 ARG A CA 1
ATOM 769 C C . ARG A 1 96 ? 2.622 -4.727 1.466 1.00 92.88 96 ARG A C 1
ATOM 771 O O . ARG A 1 96 ? 3.067 -4.889 0.339 1.00 92.88 96 ARG A O 1
ATOM 778 N N . MET A 1 97 ? 1.940 -3.635 1.813 1.00 93.12 97 MET A N 1
ATOM 779 C CA . MET A 1 97 ? 1.674 -2.554 0.855 1.00 93.12 97 MET A CA 1
ATOM 780 C C . MET A 1 97 ? 2.972 -1.922 0.326 1.00 93.12 97 MET A C 1
ATOM 782 O O . MET A 1 97 ? 3.068 -1.641 -0.867 1.00 93.12 97 MET A O 1
ATOM 786 N N . VAL A 1 98 ? 3.977 -1.722 1.189 1.00 93.56 98 VAL A N 1
ATOM 787 C CA . VAL A 1 98 ? 5.296 -1.200 0.790 1.00 93.56 98 VAL A CA 1
ATOM 788 C C . VAL A 1 98 ? 6.019 -2.188 -0.119 1.00 93.56 98 VAL A C 1
ATOM 790 O O . VAL A 1 98 ? 6.537 -1.783 -1.155 1.00 93.56 98 VAL A O 1
ATOM 793 N N . TYR A 1 99 ? 6.025 -3.474 0.234 1.00 92.88 99 TYR A N 1
ATOM 794 C CA . TYR A 1 99 ? 6.616 -4.516 -0.602 1.00 92.88 99 TYR A CA 1
ATOM 795 C C . TYR A 1 99 ? 5.965 -4.557 -1.992 1.00 92.88 99 TYR A C 1
ATOM 797 O O . TYR A 1 99 ? 6.667 -4.454 -2.997 1.00 92.88 99 TYR A O 1
ATOM 805 N N . ASP A 1 100 ? 4.631 -4.604 -2.051 1.00 91.12 100 ASP A N 1
ATOM 806 C CA . ASP A 1 100 ? 3.875 -4.621 -3.307 1.00 91.12 100 ASP A CA 1
ATOM 807 C C . ASP A 1 100 ? 4.186 -3.370 -4.155 1.00 91.12 100 ASP A C 1
ATOM 809 O O . ASP A 1 100 ? 4.361 -3.461 -5.374 1.00 91.12 100 ASP A O 1
ATOM 813 N N . ALA A 1 101 ? 4.305 -2.195 -3.523 1.00 90.81 101 ALA A N 1
ATOM 814 C CA . ALA A 1 101 ? 4.666 -0.950 -4.200 1.00 90.81 101 ALA A CA 1
ATOM 815 C C . ALA A 1 101 ? 6.102 -0.966 -4.750 1.00 90.81 101 ALA A C 1
ATOM 817 O O . ALA A 1 101 ? 6.315 -0.524 -5.879 1.00 90.81 101 ALA A O 1
ATOM 818 N N . LEU A 1 102 ? 7.070 -1.491 -3.992 1.00 93.06 102 LEU A N 1
ATOM 819 C CA . LEU A 1 102 ? 8.465 -1.606 -4.428 1.00 93.06 102 LEU A CA 1
ATOM 820 C C . LEU A 1 102 ? 8.612 -2.576 -5.600 1.00 93.06 102 LEU A C 1
ATOM 822 O O . LEU A 1 102 ? 9.250 -2.227 -6.591 1.00 93.06 102 LEU A O 1
ATOM 826 N N . VAL A 1 103 ? 7.990 -3.756 -5.521 1.00 94.25 103 VAL A N 1
ATOM 827 C CA . VAL A 1 103 ? 8.025 -4.753 -6.604 1.00 94.25 103 VAL A CA 1
ATOM 828 C C . VAL A 1 103 ? 7.378 -4.193 -7.869 1.00 94.25 103 VAL A C 1
ATOM 830 O O . VAL A 1 103 ? 7.972 -4.252 -8.944 1.00 94.25 103 VAL A O 1
ATOM 833 N N . THR A 1 104 ? 6.210 -3.555 -7.738 1.00 92.94 104 THR A N 1
ATOM 834 C CA . THR A 1 104 ? 5.530 -2.918 -8.877 1.00 92.94 104 THR A CA 1
ATOM 835 C C . THR A 1 104 ? 6.363 -1.774 -9.466 1.00 92.94 104 THR A C 1
ATOM 837 O O . THR A 1 104 ? 6.460 -1.640 -10.684 1.00 92.94 104 THR A O 1
ATOM 840 N N . GLY A 1 105 ? 6.975 -0.942 -8.617 1.00 93.19 105 GLY A N 1
ATOM 841 C CA . GLY A 1 105 ? 7.835 0.161 -9.047 1.00 93.19 105 GLY A CA 1
ATOM 842 C C . GLY A 1 105 ? 9.087 -0.326 -9.775 1.00 93.19 105 GLY A C 1
ATOM 843 O O . GLY A 1 105 ? 9.449 0.235 -10.808 1.00 93.19 105 GLY A O 1
ATOM 844 N N . LEU A 1 106 ? 9.705 -1.406 -9.290 1.00 96.69 106 LEU A N 1
ATOM 845 C CA . LEU A 1 106 ? 10.837 -2.054 -9.947 1.00 96.69 106 LEU A CA 1
ATOM 846 C C . LEU A 1 106 ? 10.435 -2.635 -11.307 1.00 96.69 106 LEU A C 1
ATOM 848 O O . LEU A 1 106 ? 11.121 -2.383 -12.295 1.00 96.69 106 LEU A O 1
ATOM 852 N N . ALA A 1 107 ? 9.311 -3.353 -11.379 1.00 96.56 107 ALA A N 1
ATOM 853 C CA . ALA A 1 107 ? 8.797 -3.890 -12.637 1.00 96.56 107 ALA A CA 1
ATOM 854 C C . ALA A 1 107 ? 8.527 -2.771 -13.658 1.00 96.56 107 ALA A C 1
ATOM 856 O O . ALA A 1 107 ? 8.924 -2.881 -14.817 1.00 96.56 107 ALA A O 1
ATOM 857 N N . LEU A 1 108 ? 7.936 -1.652 -13.221 1.00 96.00 108 LEU A N 1
ATOM 858 C CA . LEU A 1 108 ? 7.723 -0.481 -14.070 1.00 96.00 108 LEU A CA 1
ATOM 859 C C . LEU A 1 108 ? 9.046 0.140 -14.540 1.00 96.00 108 LEU A C 1
ATOM 861 O O . LEU A 1 108 ? 9.173 0.460 -15.717 1.00 96.00 108 LEU A O 1
ATOM 865 N N . ALA A 1 109 ? 10.031 0.300 -13.654 1.00 97.38 109 ALA A N 1
ATOM 866 C CA . ALA A 1 109 ? 11.335 0.854 -14.016 1.00 97.38 109 ALA A CA 1
ATOM 867 C C . ALA A 1 109 ? 12.063 -0.025 -15.045 1.00 97.38 109 ALA A C 1
ATOM 869 O O . ALA A 1 109 ? 12.605 0.492 -16.022 1.00 97.38 109 ALA A O 1
ATOM 870 N N . LEU A 1 110 ? 12.023 -1.348 -14.864 1.00 98.12 110 LEU A N 1
ATOM 871 C CA . LEU A 1 110 ? 12.573 -2.317 -15.813 1.00 98.12 110 LEU A CA 1
ATOM 872 C C . LEU A 1 110 ? 11.845 -2.269 -17.159 1.00 98.12 110 LEU A C 1
ATOM 874 O O . LEU A 1 110 ? 12.494 -2.296 -18.202 1.00 98.12 110 LEU A O 1
ATOM 878 N N . LEU A 1 111 ? 10.518 -2.138 -17.147 1.00 97.50 111 LEU A N 1
ATOM 879 C CA . LEU A 1 111 ? 9.719 -1.991 -18.361 1.00 97.50 111 LEU A CA 1
ATOM 880 C C . LEU A 1 111 ? 10.076 -0.701 -19.111 1.00 97.50 111 LEU A C 1
ATOM 882 O O . LEU A 1 111 ? 10.353 -0.735 -20.307 1.00 97.50 111 LEU A O 1
ATOM 886 N N . VAL A 1 112 ? 10.128 0.432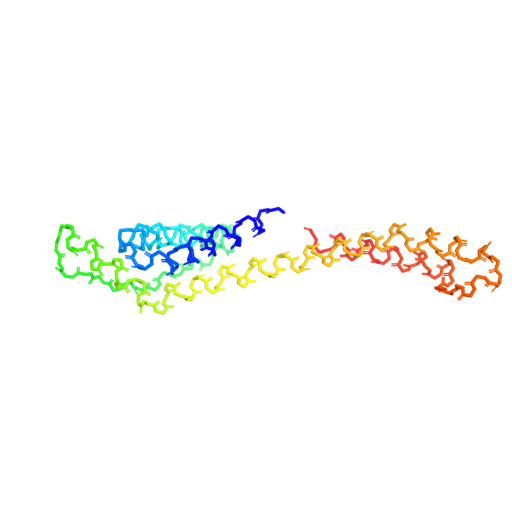 -18.406 1.00 98.06 112 VAL A N 1
ATOM 887 C CA . VAL A 1 112 ? 10.536 1.726 -18.973 1.00 98.06 112 VAL A CA 1
ATOM 888 C C . VAL A 1 112 ? 11.943 1.632 -19.560 1.00 98.06 112 VAL A C 1
ATOM 890 O O . VAL A 1 112 ? 12.160 2.078 -20.686 1.00 98.06 112 VAL A O 1
ATOM 893 N N . PHE A 1 113 ? 12.885 1.010 -18.846 1.00 97.56 113 PHE A N 1
ATOM 894 C CA . PHE A 1 113 ? 14.235 0.776 -19.351 1.00 97.56 113 PHE A CA 1
ATOM 895 C C . PHE A 1 113 ? 14.223 -0.081 -20.622 1.00 97.56 113 PHE A C 1
ATOM 897 O O . PHE A 1 113 ? 14.855 0.292 -21.606 1.00 97.56 113 PHE A O 1
ATOM 904 N N . ALA A 1 114 ? 13.475 -1.187 -20.639 1.00 97.56 114 ALA A N 1
ATOM 905 C CA . ALA A 1 114 ? 13.402 -2.081 -21.790 1.00 97.56 114 ALA A CA 1
ATOM 906 C C . ALA A 1 114 ? 12.922 -1.373 -23.069 1.00 97.56 114 ALA A C 1
ATOM 908 O O . ALA A 1 114 ? 13.419 -1.662 -24.155 1.00 97.56 114 ALA A O 1
ATOM 909 N N . PHE A 1 115 ? 12.001 -0.415 -22.947 1.00 95.81 115 PHE A N 1
ATOM 910 C CA . PHE A 1 115 ? 11.519 0.363 -24.089 1.00 95.81 115 PHE A CA 1
ATOM 911 C C . PHE A 1 115 ? 12.429 1.541 -24.452 1.00 95.81 115 PHE A C 1
ATOM 913 O O . PHE A 1 115 ? 12.703 1.766 -25.631 1.00 95.81 115 PHE A O 1
ATOM 920 N N . LEU A 1 116 ? 12.889 2.312 -23.463 1.00 97.69 116 LEU A N 1
ATOM 921 C CA . LEU A 1 116 ? 13.595 3.569 -23.717 1.00 97.69 116 LEU A CA 1
ATOM 922 C C . LEU A 1 116 ? 15.098 3.388 -23.937 1.00 97.69 116 LEU A C 1
ATOM 924 O O . LEU A 1 116 ? 15.679 4.143 -24.715 1.00 97.69 116 LEU A O 1
ATOM 928 N N . ALA A 1 117 ? 15.744 2.413 -23.293 1.00 96.50 117 ALA A N 1
ATOM 929 C CA . ALA A 1 117 ? 17.197 2.265 -23.359 1.00 96.50 117 ALA A CA 1
ATOM 930 C C . ALA A 1 117 ? 17.717 1.957 -24.776 1.00 96.50 117 ALA A C 1
ATOM 932 O O . ALA A 1 117 ? 18.693 2.594 -25.174 1.00 96.50 117 ALA A O 1
ATOM 933 N N . PRO A 1 118 ? 17.090 1.075 -25.586 1.00 97.38 118 PRO A N 1
ATOM 934 C CA . PRO A 1 118 ? 17.525 0.867 -26.968 1.00 97.38 118 PRO A CA 1
ATOM 935 C C . PRO A 1 118 ? 17.357 2.119 -27.835 1.00 97.38 118 PRO A C 1
ATOM 937 O O . PRO A 1 118 ? 18.260 2.469 -28.592 1.00 97.38 118 PRO A O 1
ATOM 940 N N . ALA A 1 119 ? 16.233 2.830 -27.691 1.00 95.88 119 ALA A N 1
ATOM 941 C CA . ALA A 1 119 ? 15.974 4.068 -28.423 1.00 95.88 119 ALA A CA 1
ATOM 942 C C . ALA A 1 119 ? 16.987 5.166 -28.055 1.00 95.88 119 ALA A C 1
ATOM 944 O O . ALA A 1 119 ? 17.554 5.807 -28.941 1.00 95.88 119 ALA A O 1
ATOM 945 N N . ALA A 1 120 ? 17.274 5.329 -26.760 1.00 96.19 120 ALA A N 1
ATOM 946 C CA . ALA A 1 120 ? 18.279 6.263 -26.265 1.00 96.19 120 ALA A CA 1
ATOM 947 C C . ALA A 1 120 ? 19.688 5.899 -26.754 1.00 96.19 120 ALA A C 1
ATOM 949 O O . ALA A 1 120 ? 20.421 6.779 -27.197 1.00 96.19 120 ALA A O 1
ATOM 950 N N . ALA A 1 121 ? 20.056 4.613 -26.744 1.00 96.88 121 ALA A N 1
ATOM 951 C CA . ALA A 1 121 ? 21.355 4.153 -27.231 1.00 96.88 121 ALA A CA 1
ATOM 952 C C . ALA A 1 121 ? 21.552 4.431 -28.728 1.00 96.88 121 ALA A C 1
ATOM 954 O O . ALA A 1 121 ? 22.634 4.845 -29.138 1.00 96.88 121 ALA A O 1
ATOM 955 N N . ILE A 1 122 ? 20.508 4.246 -29.543 1.00 96.12 122 ILE A N 1
ATOM 956 C CA . ILE A 1 122 ? 20.546 4.564 -30.977 1.00 96.12 122 ILE A CA 1
ATOM 957 C C . ILE A 1 122 ? 20.642 6.078 -31.191 1.00 96.12 122 ILE A C 1
ATOM 959 O O . ILE A 1 122 ? 21.450 6.523 -32.001 1.00 96.12 122 ILE A O 1
ATOM 963 N N . ALA A 1 123 ? 19.850 6.873 -30.470 1.00 95.44 123 ALA A N 1
ATOM 964 C CA . ALA A 1 123 ? 19.854 8.327 -30.618 1.00 95.44 123 ALA A CA 1
ATOM 965 C C . ALA A 1 123 ? 21.198 8.946 -30.200 1.00 95.44 123 ALA A C 1
ATOM 967 O O . ALA A 1 123 ? 21.779 9.717 -30.958 1.00 95.44 123 ALA A O 1
ATOM 968 N N . ILE A 1 124 ? 21.721 8.566 -29.030 1.00 95.31 124 ILE A N 1
ATOM 969 C CA . ILE A 1 124 ? 23.008 9.057 -28.515 1.00 95.31 124 ILE A CA 1
ATOM 970 C C . ILE A 1 124 ? 24.164 8.546 -29.382 1.00 95.31 124 ILE A C 1
ATOM 972 O O . ILE A 1 124 ? 25.066 9.312 -29.707 1.00 95.31 124 ILE A O 1
ATOM 976 N N . GLY A 1 125 ? 24.116 7.287 -29.828 1.00 92.75 125 GLY A N 1
ATOM 977 C CA . GLY A 1 125 ? 25.133 6.712 -30.714 1.00 92.75 125 GLY A CA 1
ATOM 978 C C . GLY A 1 125 ? 25.239 7.392 -32.085 1.00 92.75 125 GLY A C 1
ATOM 979 O O . GLY A 1 125 ? 26.285 7.296 -32.717 1.00 92.75 125 GLY A O 1
ATOM 980 N N . ASN A 1 126 ? 24.186 8.087 -32.526 1.00 92.94 126 ASN A N 1
ATOM 981 C CA . ASN A 1 126 ? 24.166 8.883 -33.759 1.00 92.94 126 ASN A CA 1
ATOM 982 C C . ASN A 1 126 ? 24.179 10.402 -33.491 1.00 92.94 126 ASN A C 1
ATOM 984 O O . ASN A 1 126 ? 23.904 11.183 -34.401 1.00 92.94 126 ASN A O 1
ATOM 988 N N . SER A 1 127 ? 24.443 10.826 -32.251 1.00 91.75 127 SER A N 1
ATOM 989 C CA . SER A 1 127 ? 24.526 12.243 -31.887 1.00 91.75 127 SER A CA 1
ATOM 990 C C . SER A 1 127 ? 25.900 12.840 -32.201 1.00 91.75 127 SER A C 1
ATOM 992 O O . SER A 1 127 ? 26.889 12.119 -32.334 1.00 91.75 127 SER A O 1
ATOM 994 N N . ASP A 1 128 ? 25.949 14.166 -32.343 1.00 90.81 128 ASP A N 1
ATOM 995 C CA . ASP A 1 128 ? 27.191 14.906 -32.566 1.00 90.81 128 ASP A CA 1
ATOM 996 C C . ASP A 1 128 ? 28.163 14.705 -31.383 1.00 90.81 128 ASP A C 1
ATOM 998 O O . ASP A 1 128 ? 27.739 14.850 -30.230 1.00 90.81 128 ASP A O 1
ATOM 1002 N N . PRO A 1 129 ? 29.455 14.404 -31.624 1.00 86.81 129 PRO A N 1
ATOM 1003 C CA . PRO A 1 129 ? 30.468 14.338 -30.571 1.00 86.81 129 PRO A CA 1
ATOM 1004 C C . PRO A 1 129 ? 30.511 15.564 -29.645 1.00 86.81 129 PRO A C 1
ATOM 1006 O O . PRO A 1 129 ? 30.811 15.415 -28.457 1.00 86.81 129 PRO A O 1
ATOM 1009 N N . GLU A 1 130 ? 30.180 16.760 -30.143 1.00 90.69 130 GLU A N 1
ATOM 1010 C CA . GLU A 1 130 ? 30.147 17.994 -29.344 1.00 90.69 130 GLU A CA 1
ATOM 1011 C C . GLU A 1 130 ? 29.027 18.009 -28.291 1.00 90.69 130 GLU A C 1
ATOM 1013 O O . GLU A 1 130 ? 29.096 18.770 -27.324 1.00 90.69 130 GLU A O 1
ATO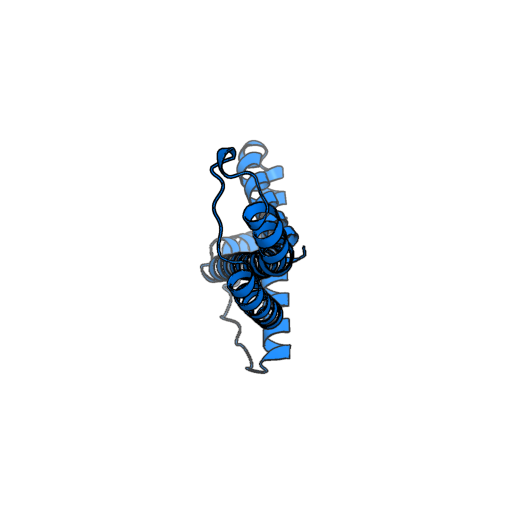M 1018 N N . ALA A 1 131 ? 28.023 17.131 -28.408 1.00 88.94 131 ALA A N 1
ATOM 1019 C CA . ALA A 1 131 ? 26.964 16.998 -27.409 1.00 88.94 131 ALA A CA 1
ATOM 1020 C C . ALA A 1 131 ? 27.469 16.415 -26.075 1.00 88.94 131 ALA A C 1
ATOM 1022 O O . ALA A 1 131 ? 26.781 16.530 -25.058 1.00 88.94 131 ALA A O 1
ATOM 1023 N N . GLY A 1 132 ? 28.642 15.765 -26.059 1.00 90.25 132 GLY A N 1
ATOM 1024 C CA . GLY A 1 132 ? 29.242 15.198 -24.845 1.00 90.25 132 GLY A CA 1
ATOM 1025 C C . GLY A 1 132 ? 28.415 14.084 -24.186 1.00 90.25 132 GLY A C 1
ATOM 1026 O O . GLY A 1 132 ? 28.647 13.740 -23.026 1.00 90.25 132 GLY A O 1
ATOM 1027 N N . LEU A 1 133 ? 27.434 13.524 -24.900 1.00 91.69 133 LEU A N 1
ATOM 1028 C CA . LEU A 1 133 ? 26.560 12.468 -24.404 1.00 91.69 133 LEU A CA 1
ATOM 1029 C C . LEU A 1 133 ? 27.222 11.104 -24.596 1.00 91.69 133 LEU A C 1
ATOM 1031 O O . LEU A 1 133 ? 27.790 10.804 -25.642 1.00 91.69 133 LEU A O 1
ATOM 1035 N N . SER A 1 134 ? 27.111 10.245 -23.588 1.00 91.94 134 SER A N 1
ATOM 1036 C CA . SER A 1 134 ? 27.567 8.860 -23.675 1.00 91.94 134 SER A CA 1
ATOM 1037 C C . SER A 1 134 ? 26.550 7.929 -23.033 1.00 91.94 134 SER A C 1
ATOM 1039 O O . SER A 1 134 ? 25.864 8.282 -22.072 1.00 91.94 134 SER A O 1
ATOM 1041 N N . PHE A 1 135 ? 26.423 6.735 -23.603 1.00 94.38 135 PHE A N 1
ATOM 1042 C CA . PHE A 1 135 ? 25.525 5.696 -23.119 1.00 94.38 135 PHE A CA 1
ATOM 1043 C C . PHE A 1 135 ? 26.077 4.314 -23.482 1.00 94.38 135 PHE A C 1
ATOM 1045 O O . PHE A 1 135 ? 27.105 4.200 -24.153 1.00 94.38 135 PHE A O 1
ATOM 1052 N N . VAL A 1 136 ? 25.407 3.251 -23.036 1.00 94.44 136 VAL A N 1
ATOM 1053 C CA . VAL A 1 136 ? 25.789 1.883 -23.405 1.00 94.44 136 VAL A CA 1
ATOM 1054 C C . VAL A 1 136 ? 25.659 1.659 -24.923 1.00 94.44 136 VAL A C 1
ATOM 1056 O O . VAL A 1 136 ? 24.728 2.192 -25.534 1.00 94.44 136 VAL A O 1
ATOM 1059 N N . PRO A 1 137 ? 26.542 0.852 -25.548 1.00 95.25 137 PRO A N 1
ATOM 1060 C CA . PRO A 1 137 ? 26.448 0.544 -26.973 1.00 95.25 137 PRO A CA 1
ATOM 1061 C C . PRO A 1 137 ? 25.089 -0.055 -27.345 1.00 95.25 137 PRO A C 1
ATOM 1063 O O . PRO A 1 137 ? 24.568 -0.902 -26.617 1.00 95.25 137 PRO A O 1
ATOM 1066 N N . ALA A 1 138 ? 24.544 0.317 -28.507 1.00 95.56 138 ALA A N 1
ATOM 1067 C CA . ALA A 1 138 ? 23.208 -0.110 -28.931 1.00 95.56 138 ALA A CA 1
ATOM 1068 C C . ALA A 1 138 ? 22.981 -1.640 -28.893 1.00 95.56 138 ALA A C 1
ATOM 1070 O O . ALA A 1 138 ? 21.948 -2.053 -28.365 1.00 95.56 138 ALA A O 1
ATOM 1071 N N . PRO A 1 139 ? 23.916 -2.509 -29.339 1.00 96.25 139 PRO A N 1
ATOM 1072 C CA . PRO A 1 139 ? 23.732 -3.959 -29.220 1.00 96.25 139 PRO A CA 1
ATOM 1073 C C . PRO A 1 139 ? 23.600 -4.431 -27.766 1.00 96.25 139 PRO A C 1
ATOM 1075 O O . PRO A 1 139 ? 22.759 -5.274 -27.461 1.00 96.25 139 PRO A O 1
ATOM 1078 N N . LEU A 1 140 ? 24.389 -3.856 -26.851 1.00 97.00 140 LEU A N 1
ATOM 1079 C CA . LEU A 1 140 ? 24.310 -4.170 -25.424 1.00 97.00 140 LEU A CA 1
ATOM 1080 C C . LEU A 1 140 ? 23.002 -3.648 -24.816 1.00 97.00 140 LEU A C 1
ATOM 1082 O O . LEU A 1 140 ? 22.377 -4.355 -24.028 1.00 97.00 140 LEU A O 1
ATOM 1086 N N . ALA A 1 141 ? 22.555 -2.454 -25.215 1.00 97.06 141 ALA A N 1
ATOM 1087 C CA . ALA A 1 141 ? 21.281 -1.887 -24.775 1.00 97.06 141 ALA A CA 1
ATOM 1088 C C . ALA A 1 141 ? 20.095 -2.799 -25.127 1.00 97.06 141 ALA A C 1
ATOM 1090 O O . ALA A 1 141 ? 19.216 -2.997 -24.294 1.00 97.06 141 ALA A O 1
ATOM 1091 N N . TRP A 1 142 ? 20.100 -3.412 -26.316 1.00 97.81 142 TRP A N 1
ATOM 1092 C CA . TRP A 1 142 ? 19.084 -4.391 -26.718 1.00 97.81 142 TRP A CA 1
ATOM 1093 C C . TRP A 1 142 ? 19.102 -5.659 -25.861 1.00 97.81 142 TRP A C 1
ATOM 1095 O O . TRP A 1 142 ? 18.046 -6.102 -25.411 1.00 97.81 142 TRP A O 1
ATOM 1105 N N . VAL A 1 143 ? 20.282 -6.228 -25.588 1.00 97.94 143 VAL A N 1
ATOM 1106 C CA . VAL A 1 143 ? 20.400 -7.412 -24.715 1.00 97.94 143 VAL A CA 1
ATOM 1107 C C . VAL A 1 143 ? 19.874 -7.106 -23.311 1.00 97.94 143 VAL A C 1
ATOM 1109 O O . VAL A 1 143 ? 19.071 -7.865 -22.766 1.00 97.94 143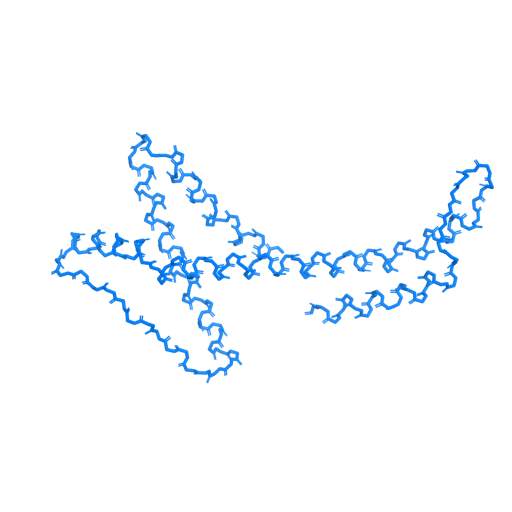 VAL A O 1
ATOM 1112 N N . LEU A 1 144 ? 20.279 -5.967 -22.742 1.00 97.94 144 LEU A N 1
ATOM 1113 C CA . LEU A 1 144 ? 19.815 -5.529 -21.426 1.00 97.94 144 LEU A CA 1
ATOM 1114 C C . LEU A 1 144 ? 18.313 -5.230 -21.416 1.00 97.94 144 LEU A C 1
ATOM 1116 O O . LEU A 1 144 ? 17.650 -5.526 -20.428 1.00 97.94 144 LEU A O 1
ATOM 1120 N N . ALA A 1 145 ? 17.761 -4.693 -22.505 1.00 97.88 145 ALA A N 1
ATOM 1121 C CA . ALA A 1 145 ? 16.332 -4.435 -22.630 1.00 97.88 145 ALA A CA 1
ATOM 1122 C C . ALA A 1 145 ? 15.502 -5.723 -22.629 1.00 97.88 145 ALA A C 1
ATOM 1124 O O . ALA A 1 145 ? 14.501 -5.801 -21.921 1.00 97.88 145 ALA A O 1
ATOM 1125 N N . VAL A 1 146 ? 15.934 -6.755 -23.359 1.00 98.19 146 VAL A N 1
ATOM 1126 C CA . VAL A 1 146 ? 15.260 -8.064 -23.347 1.00 98.19 146 VAL A CA 1
ATOM 1127 C C . VAL A 1 146 ? 15.319 -8.691 -21.953 1.00 98.19 146 VAL A C 1
ATOM 1129 O O . VAL A 1 146 ? 14.302 -9.175 -21.456 1.00 98.19 146 VAL A O 1
ATOM 1132 N N . ALA A 1 147 ? 16.478 -8.634 -21.290 1.00 98.12 147 ALA A N 1
ATOM 1133 C CA . ALA A 1 147 ? 16.625 -9.125 -19.921 1.00 98.12 147 ALA A CA 1
ATOM 1134 C C . ALA A 1 147 ? 15.738 -8.349 -18.930 1.00 98.12 147 ALA A C 1
ATOM 1136 O O . ALA A 1 147 ? 15.068 -8.958 -18.096 1.00 98.12 147 ALA A O 1
ATOM 1137 N N . ALA A 1 148 ? 15.690 -7.019 -19.046 1.00 97.88 148 ALA A N 1
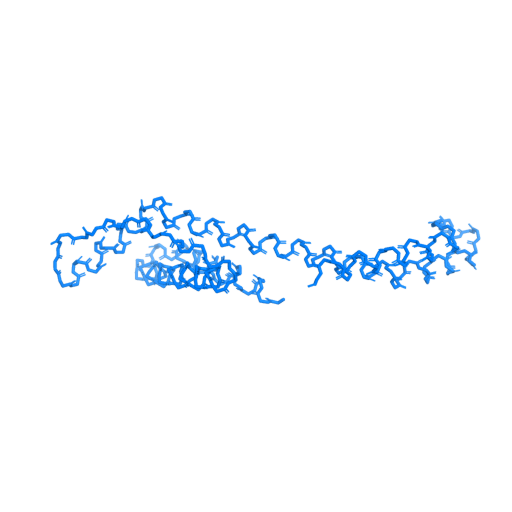ATOM 1138 C CA . ALA A 1 148 ? 14.852 -6.163 -18.214 1.00 97.88 148 ALA A CA 1
ATOM 1139 C C . ALA A 1 148 ? 13.360 -6.445 -18.431 1.00 97.88 148 ALA A C 1
ATOM 1141 O O . ALA A 1 148 ? 12.618 -6.546 -17.457 1.00 97.88 148 ALA A O 1
ATOM 1142 N N . LEU A 1 149 ? 12.926 -6.644 -19.679 1.00 97.94 149 LEU A N 1
ATOM 1143 C CA . LEU A 1 149 ? 11.549 -7.021 -19.991 1.00 97.94 149 LEU A CA 1
ATOM 1144 C C . LEU A 1 149 ? 11.189 -8.380 -19.383 1.00 97.94 149 LEU A C 1
ATOM 1146 O O . LEU A 1 149 ? 10.154 -8.502 -18.733 1.00 97.94 149 LEU A O 1
ATOM 1150 N N . ALA A 1 150 ? 12.050 -9.387 -19.552 1.00 97.81 150 ALA A N 1
ATOM 1151 C CA . ALA A 1 150 ? 11.833 -10.712 -18.975 1.00 97.81 150 ALA A CA 1
ATOM 1152 C C . ALA A 1 150 ? 11.743 -10.655 -17.440 1.00 97.81 150 ALA A C 1
ATOM 1154 O O . ALA A 1 150 ? 10.846 -11.256 -16.851 1.00 97.81 150 ALA A O 1
ATOM 1155 N N . ALA A 1 151 ? 12.625 -9.887 -16.794 1.00 97.62 151 ALA A N 1
ATOM 1156 C CA . ALA A 1 151 ? 12.587 -9.671 -15.352 1.00 97.62 151 ALA A CA 1
ATOM 1157 C C . ALA A 1 151 ? 11.317 -8.924 -14.908 1.00 97.62 151 ALA A C 1
ATOM 1159 O O . ALA A 1 151 ? 10.706 -9.312 -13.918 1.00 97.62 151 ALA A O 1
ATOM 1160 N N . ALA A 1 152 ? 10.886 -7.896 -15.645 1.00 96.69 152 ALA A N 1
ATOM 1161 C CA . ALA A 1 152 ? 9.654 -7.166 -15.351 1.00 96.69 152 ALA A CA 1
ATOM 1162 C C . ALA A 1 152 ? 8.420 -8.078 -15.412 1.00 96.69 152 ALA A C 1
ATOM 1164 O O . ALA A 1 152 ? 7.573 -8.008 -14.526 1.00 96.69 152 ALA A O 1
ATOM 1165 N N . VAL A 1 153 ? 8.346 -8.955 -16.420 1.00 95.50 153 VAL A N 1
ATOM 1166 C CA . VAL A 1 153 ? 7.272 -9.952 -16.550 1.00 95.50 153 VAL A CA 1
ATOM 1167 C C . VAL A 1 153 ? 7.324 -10.971 -15.414 1.00 95.50 153 VAL A C 1
ATOM 1169 O O . VAL A 1 153 ? 6.285 -11.333 -14.888 1.00 95.50 153 VAL A O 1
ATOM 1172 N N . ALA A 1 154 ? 8.510 -11.416 -14.996 1.00 95.81 154 ALA A N 1
ATOM 1173 C CA . ALA A 1 154 ? 8.641 -12.390 -13.910 1.00 95.81 154 ALA A CA 1
ATOM 1174 C C . ALA A 1 154 ? 8.232 -11.846 -12.525 1.00 95.81 154 ALA A C 1
ATOM 1176 O O . ALA A 1 154 ? 7.980 -12.630 -11.613 1.00 95.81 154 ALA A O 1
ATOM 1177 N N . LEU A 1 155 ? 8.206 -10.521 -12.349 1.00 92.25 155 LEU A N 1
ATOM 1178 C CA . LEU A 1 155 ? 7.835 -9.867 -11.090 1.00 92.25 155 LEU A CA 1
ATOM 1179 C C . LEU A 1 155 ? 6.318 -9.665 -10.917 1.00 92.25 155 LEU A C 1
ATOM 1181 O O . LEU A 1 155 ? 5.904 -9.290 -9.817 1.00 92.25 155 LEU A O 1
ATOM 1185 N N . VAL A 1 156 ? 5.511 -9.866 -11.966 1.00 82.75 156 VAL A N 1
ATOM 1186 C CA . VAL A 1 156 ? 4.063 -9.574 -11.999 1.00 82.75 156 VAL A CA 1
ATOM 1187 C C . VAL A 1 156 ? 3.267 -10.838 -12.286 1.00 82.75 156 VAL A C 1
ATOM 1189 O O . VAL A 1 156 ? 2.267 -11.054 -11.565 1.00 82.75 156 VAL A O 1
#

Radius of gyration: 24.67 Å; chains: 1; bounding box: 54×43×65 Å

Secondary structure (DSSP, 8-state):
-HHHHHHHHHHHHHHHHHHTGGGSHHHHHHHHHHHHHHHHHHHHHHHHHHHHH----PPPPPP--S--HHHHHHHHHHHHHT-HHHHHHHHHHHHHHHHHHHHHHHHHHHHHHHHHHHHHHHHHHTS-GGG------HHHHHHHHHHHHHHHHHT-